Protein AF-A0A813DAI2-F1 (afdb_monomer_lite)

Radius of gyration: 15.72 Å; chains: 1; bounding box: 44×29×40 Å

Sequence (129 aa):
MVGYTGGSNQNPSYDSVCEGDGHTEAIRIEYNETLTSYAELLEFYWKNYHGTSHFPQYKSAIWVQDDDQRAEVLGSILAGSDRKRDRTKIQVLNASNWHDAEEYHQKYMEKAAQHRMPPNFPPGRGLTA

Structure (mmCIF, N/CA/C/O backbone):
data_AF-A0A813DAI2-F1
#
_entry.id   AF-A0A813DAI2-F1
#
loop_
_atom_site.group_PDB
_atom_site.id
_atom_site.type_symbol
_atom_site.label_atom_id
_atom_site.label_alt_id
_atom_site.label_comp_id
_atom_site.label_asym_id
_atom_site.label_entity_id
_atom_site.label_seq_id
_atom_site.pdbx_PDB_ins_code
_atom_site.Cartn_x
_atom_site.Cartn_y
_atom_site.Cartn_z
_atom_site.occupancy
_atom_site.B_iso_or_equiv
_atom_site.auth_seq_id
_atom_site.auth_comp_id
_atom_site.auth_asym_id
_atom_site.auth_atom_id
_atom_site.pdbx_PDB_model_num
ATOM 1 N N . MET A 1 1 ? 7.316 -2.358 2.644 1.00 92.88 1 MET A N 1
ATOM 2 C CA . MET A 1 1 ? 8.122 -2.491 1.408 1.00 92.88 1 MET A CA 1
ATOM 3 C C . MET A 1 1 ? 7.382 -1.836 0.258 1.00 92.88 1 MET A C 1
ATOM 5 O O . MET A 1 1 ? 6.156 -1.833 0.300 1.00 92.88 1 MET A O 1
ATOM 9 N N . VAL A 1 2 ? 8.091 -1.279 -0.727 1.00 96.50 2 VAL A N 1
ATOM 10 C CA . VAL A 1 2 ? 7.464 -0.757 -1.959 1.00 96.50 2 VAL A CA 1
ATOM 11 C C . VAL A 1 2 ? 7.545 -1.794 -3.077 1.00 96.50 2 VAL A C 1
ATOM 13 O O . VAL A 1 2 ? 8.487 -2.588 -3.112 1.00 96.50 2 VAL A O 1
ATOM 16 N N . GLY A 1 3 ? 6.552 -1.820 -3.959 1.00 96.81 3 GLY A N 1
ATOM 17 C CA . GLY A 1 3 ? 6.470 -2.819 -5.019 1.00 96.81 3 GLY A CA 1
ATOM 18 C C . GLY A 1 3 ? 5.317 -2.598 -5.984 1.00 96.81 3 GLY A C 1
ATOM 19 O O . GLY A 1 3 ? 4.678 -1.545 -5.977 1.00 96.81 3 GLY A O 1
ATOM 20 N N . TYR A 1 4 ? 5.065 -3.617 -6.799 1.00 97.06 4 TYR A N 1
ATOM 21 C CA . TYR A 1 4 ? 4.082 -3.620 -7.875 1.00 97.06 4 TYR A CA 1
ATOM 22 C C . TYR A 1 4 ? 3.054 -4.733 -7.663 1.00 97.06 4 TYR A C 1
ATOM 24 O O . TYR A 1 4 ? 3.400 -5.872 -7.341 1.00 97.06 4 TYR A O 1
ATOM 32 N N . THR A 1 5 ? 1.772 -4.430 -7.871 1.00 97.00 5 THR A N 1
ATOM 33 C CA . THR A 1 5 ? 0.680 -5.408 -7.713 1.00 97.00 5 THR A CA 1
ATOM 34 C C . THR A 1 5 ? -0.514 -5.082 -8.616 1.00 97.00 5 THR A C 1
ATOM 36 O O . THR A 1 5 ? -0.577 -4.009 -9.212 1.00 97.00 5 THR A O 1
ATOM 39 N N . GLY A 1 6 ? -1.461 -6.014 -8.743 1.00 94.31 6 GLY A N 1
ATOM 40 C CA . GLY A 1 6 ? -2.726 -5.827 -9.458 1.00 94.31 6 GLY A CA 1
ATOM 41 C C . GLY A 1 6 ? -2.687 -6.039 -10.975 1.00 94.31 6 GLY A C 1
ATOM 42 O O . GLY A 1 6 ? -3.756 -6.068 -11.584 1.00 94.31 6 GLY A O 1
ATOM 43 N N . GLY A 1 7 ? -1.504 -6.194 -11.574 1.00 93.06 7 GLY A N 1
ATOM 44 C CA . GLY A 1 7 ? -1.327 -6.549 -12.983 1.00 93.06 7 GLY A CA 1
ATOM 45 C C . GLY A 1 7 ? -1.111 -8.048 -13.205 1.00 93.06 7 GLY A C 1
ATOM 46 O O . GLY A 1 7 ? -1.096 -8.843 -12.263 1.00 93.06 7 GLY A O 1
ATOM 47 N N . SER A 1 8 ? -0.963 -8.436 -14.474 1.00 90.06 8 SER A N 1
ATOM 48 C CA . SER A 1 8 ? -0.736 -9.827 -14.900 1.00 90.06 8 SER A CA 1
ATOM 49 C C . SER A 1 8 ? 0.685 -10.101 -15.401 1.00 90.06 8 SER A C 1
ATOM 51 O O . SER A 1 8 ? 0.984 -11.236 -15.777 1.00 90.06 8 SER A O 1
ATOM 53 N N . ASN A 1 9 ? 1.544 -9.081 -15.463 1.00 91.94 9 ASN A N 1
ATOM 54 C CA . ASN A 1 9 ? 2.939 -9.246 -15.852 1.00 91.94 9 ASN A CA 1
ATOM 55 C C . ASN A 1 9 ? 3.669 -10.057 -14.770 1.00 91.94 9 ASN A C 1
ATOM 57 O O . ASN A 1 9 ? 3.566 -9.766 -13.586 1.00 91.94 9 ASN A O 1
ATOM 61 N N . GLN A 1 10 ? 4.397 -11.101 -15.162 1.00 92.06 10 GLN A N 1
ATOM 62 C CA . GLN A 1 10 ? 5.092 -11.956 -14.195 1.00 92.06 10 GLN A CA 1
ATOM 63 C C . GLN A 1 10 ? 6.401 -11.343 -13.692 1.00 92.06 10 GLN A C 1
ATOM 65 O O . GLN A 1 10 ? 6.872 -11.734 -12.629 1.00 92.06 10 GLN A O 1
ATOM 70 N N . ASN A 1 11 ? 6.979 -10.402 -14.442 1.00 92.94 11 ASN A N 1
ATOM 71 C CA . ASN A 1 11 ? 8.248 -9.754 -14.117 1.00 92.94 11 ASN A CA 1
ATOM 72 C C . ASN A 1 11 ? 8.148 -8.236 -14.366 1.00 92.94 11 ASN A C 1
ATOM 74 O O . ASN A 1 11 ? 8.792 -7.734 -15.292 1.00 92.94 11 ASN A O 1
ATOM 78 N N . PRO A 1 12 ? 7.319 -7.503 -13.598 1.00 95.44 12 PRO A N 1
ATOM 79 C CA . PRO A 1 12 ? 7.226 -6.054 -13.723 1.00 95.44 12 PRO A CA 1
ATOM 80 C C . PRO A 1 12 ? 8.545 -5.389 -13.305 1.00 95.44 12 PRO A C 1
ATOM 82 O O . PRO A 1 12 ? 9.149 -5.744 -12.293 1.00 95.44 12 PRO A O 1
ATOM 85 N N . SER A 1 13 ? 8.974 -4.408 -14.091 1.00 94.44 13 SER A N 1
ATOM 86 C CA . SER A 1 13 ? 10.001 -3.415 -13.759 1.00 94.44 13 SER A CA 1
ATOM 87 C C . SER A 1 13 ? 9.381 -2.026 -13.653 1.00 94.44 13 SER A C 1
ATOM 89 O O . SER A 1 13 ? 8.308 -1.791 -14.223 1.00 94.44 13 SER A O 1
ATOM 91 N N . TYR A 1 14 ? 10.079 -1.081 -13.019 1.00 92.94 14 TYR A N 1
ATOM 92 C CA . TYR A 1 14 ? 9.631 0.313 -12.956 1.00 92.94 14 TYR A CA 1
ATOM 93 C C . TYR A 1 14 ? 9.221 0.870 -14.328 1.00 92.94 14 TYR A C 1
ATOM 95 O O . TYR A 1 14 ? 8.147 1.457 -14.469 1.00 92.94 14 TYR A O 1
ATOM 103 N N . ASP A 1 15 ? 10.041 0.635 -15.356 1.00 91.44 15 ASP A N 1
ATOM 104 C CA . ASP A 1 15 ? 9.764 1.117 -16.710 1.00 91.44 15 ASP A CA 1
ATOM 105 C C . ASP A 1 15 ? 8.503 0.472 -17.300 1.00 91.44 15 ASP A C 1
ATOM 107 O O . ASP A 1 15 ? 7.654 1.182 -17.834 1.00 91.44 15 ASP A O 1
ATOM 111 N N . SER A 1 16 ? 8.318 -0.843 -17.138 1.00 93.81 16 SER A N 1
ATOM 112 C CA . SER A 1 16 ? 7.116 -1.520 -17.650 1.00 93.81 16 SER A CA 1
ATOM 113 C C . SER A 1 16 ? 5.834 -1.044 -16.958 1.00 93.81 16 SER A C 1
ATOM 115 O O . SER A 1 16 ? 4.800 -0.873 -17.604 1.00 93.81 16 SER A O 1
ATOM 117 N N . VAL A 1 17 ? 5.907 -0.745 -15.658 1.00 93.25 17 VAL A N 1
ATOM 118 C CA . VAL A 1 17 ? 4.781 -0.190 -14.901 1.00 93.25 17 VAL A CA 1
ATOM 119 C C . VAL A 1 17 ? 4.473 1.235 -15.366 1.00 93.25 17 VAL A C 1
ATOM 121 O O . VAL A 1 17 ? 3.307 1.574 -15.572 1.00 93.25 17 VAL A O 1
ATOM 124 N N . CYS A 1 18 ? 5.499 2.055 -15.619 1.00 89.81 18 CYS A N 1
ATOM 125 C CA . CYS A 1 18 ? 5.331 3.390 -16.203 1.00 89.81 18 CYS A CA 1
ATOM 126 C C . CYS A 1 18 ? 4.717 3.355 -17.612 1.00 89.81 18 CYS A C 1
ATOM 128 O O . CYS A 1 18 ? 3.983 4.273 -17.980 1.00 89.81 18 CYS A O 1
ATOM 130 N N . GLU A 1 19 ? 5.015 2.318 -18.397 1.00 90.88 19 GLU A N 1
ATOM 131 C CA . GLU A 1 19 ? 4.457 2.093 -19.738 1.00 90.88 19 GLU A CA 1
ATOM 132 C C . GLU A 1 19 ? 3.043 1.486 -19.718 1.00 90.88 19 GLU A C 1
ATOM 134 O O . GLU A 1 19 ? 2.362 1.480 -20.745 1.00 90.88 19 GLU A O 1
ATOM 139 N N . GLY A 1 20 ? 2.563 1.041 -18.553 1.00 90.19 20 GLY A N 1
ATOM 140 C CA . GLY A 1 20 ? 1.205 0.538 -18.369 1.00 90.19 20 GLY A CA 1
ATOM 141 C C . GLY A 1 20 ? 1.061 -0.973 -18.545 1.00 90.19 20 GLY A C 1
ATOM 142 O O . GLY A 1 20 ? 0.131 -1.429 -19.207 1.00 90.19 20 GLY A O 1
ATOM 143 N N . ASP A 1 21 ? 1.916 -1.767 -17.901 1.00 92.62 21 ASP A N 1
ATOM 144 C CA . ASP A 1 21 ? 1.812 -3.238 -17.871 1.00 92.62 21 ASP A CA 1
ATOM 145 C C . ASP A 1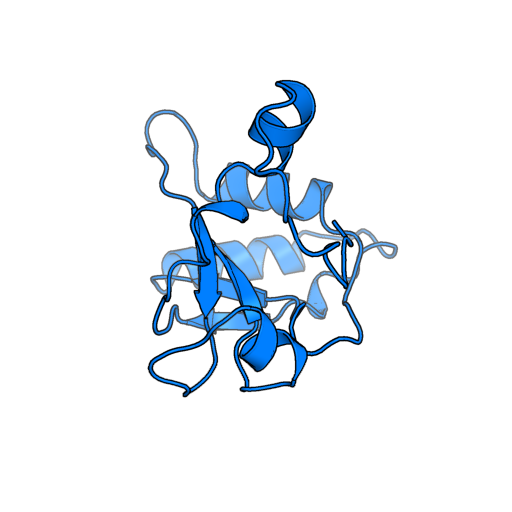 21 ? 0.635 -3.798 -17.033 1.00 92.62 21 ASP A C 1
ATOM 147 O O . ASP A 1 21 ? 0.452 -5.013 -16.906 1.00 92.62 21 ASP A O 1
ATOM 151 N N . GLY A 1 22 ? -0.177 -2.906 -16.461 1.00 91.50 22 GLY A N 1
ATOM 152 C CA . GLY A 1 22 ? -1.356 -3.219 -15.660 1.00 91.50 22 GLY A CA 1
ATOM 153 C C . GLY A 1 22 ? -1.106 -3.270 -14.153 1.00 91.50 22 GLY A C 1
ATOM 154 O O . GLY A 1 22 ? -2.083 -3.255 -13.396 1.00 91.50 22 GLY A O 1
ATOM 155 N N . HIS A 1 23 ? 0.151 -3.290 -13.700 1.00 95.44 23 HIS A N 1
ATOM 156 C CA . HIS A 1 23 ? 0.459 -3.119 -12.285 1.00 95.44 23 HIS A CA 1
ATOM 157 C C . HIS A 1 23 ? 0.310 -1.659 -11.848 1.00 95.44 23 HIS A C 1
ATOM 159 O O . HIS A 1 23 ? 0.251 -0.722 -12.643 1.00 95.44 23 HIS A O 1
ATOM 165 N N . THR A 1 24 ? 0.242 -1.476 -10.536 1.00 95.75 24 THR A N 1
ATOM 166 C CA . THR A 1 24 ? 0.327 -0.178 -9.870 1.00 95.75 24 THR A CA 1
ATOM 167 C C . THR A 1 24 ? 1.409 -0.225 -8.807 1.00 95.75 24 THR A C 1
ATOM 169 O O . THR A 1 24 ? 1.653 -1.283 -8.217 1.00 95.75 24 THR A O 1
ATOM 172 N N . GLU A 1 25 ? 2.023 0.923 -8.538 1.00 95.38 25 GLU A N 1
ATOM 173 C CA . GLU A 1 25 ? 2.865 1.103 -7.364 1.00 95.38 25 GLU A CA 1
ATOM 174 C C . GLU A 1 25 ? 2.022 0.931 -6.097 1.00 95.38 25 GLU A C 1
ATOM 176 O O . GLU A 1 25 ? 0.889 1.415 -6.006 1.00 95.38 25 GLU A O 1
ATOM 181 N N . ALA A 1 26 ? 2.574 0.210 -5.127 1.00 95.62 26 ALA A N 1
ATOM 182 C CA . ALA A 1 26 ? 1.915 -0.105 -3.873 1.00 95.62 26 ALA A CA 1
ATOM 183 C C . ALA A 1 26 ? 2.924 -0.219 -2.724 1.00 95.62 26 ALA A C 1
ATOM 185 O O . ALA A 1 26 ? 4.133 -0.384 -2.918 1.00 95.62 26 ALA A O 1
ATOM 186 N N . ILE A 1 27 ? 2.400 -0.162 -1.499 1.00 95.75 27 ILE A N 1
ATOM 187 C CA . ILE A 1 27 ? 3.159 -0.376 -0.268 1.00 95.75 27 ILE A CA 1
ATOM 188 C C . ILE A 1 27 ? 2.577 -1.591 0.448 1.00 95.75 27 ILE A C 1
ATOM 190 O O . ILE A 1 27 ? 1.390 -1.614 0.766 1.00 95.75 27 ILE A O 1
ATOM 194 N N . ARG A 1 28 ? 3.424 -2.579 0.753 1.00 95.50 28 ARG A N 1
ATOM 195 C CA . ARG A 1 28 ? 3.089 -3.676 1.667 1.00 95.50 28 ARG A CA 1
ATOM 196 C C . ARG A 1 28 ? 3.532 -3.312 3.077 1.00 95.50 28 ARG A C 1
ATOM 198 O O . ARG A 1 28 ? 4.716 -3.027 3.297 1.00 95.50 28 ARG A O 1
ATOM 205 N N . ILE A 1 29 ? 2.588 -3.321 4.011 1.00 95.00 29 ILE A N 1
ATOM 206 C CA . ILE A 1 29 ? 2.825 -3.028 5.424 1.00 95.00 29 ILE A CA 1
ATOM 207 C C . ILE A 1 29 ? 2.710 -4.336 6.199 1.00 95.00 29 ILE A C 1
ATOM 209 O O . ILE A 1 29 ? 1.663 -4.973 6.203 1.00 95.00 29 ILE A O 1
ATOM 213 N N . GLU A 1 30 ? 3.801 -4.719 6.849 1.00 94.75 30 GLU A N 1
ATOM 214 C CA . GLU A 1 30 ? 3.816 -5.764 7.868 1.00 94.75 30 GLU A CA 1
ATOM 215 C C . GLU A 1 30 ? 3.860 -5.053 9.221 1.00 94.75 30 GLU A C 1
ATOM 217 O O . GLU A 1 30 ? 4.681 -4.153 9.422 1.00 94.75 30 GLU A O 1
ATOM 222 N N . TYR A 1 31 ? 2.947 -5.401 10.124 1.00 95.00 31 TYR A N 1
ATOM 223 C CA . TYR A 1 31 ? 2.798 -4.735 11.415 1.00 95.00 31 TYR A CA 1
ATOM 224 C C . TYR A 1 31 ? 2.552 -5.755 12.527 1.00 95.00 31 TYR A C 1
ATOM 226 O O . TYR A 1 31 ? 2.140 -6.884 12.275 1.00 95.00 31 TYR A O 1
ATOM 234 N N . ASN A 1 32 ? 2.844 -5.356 13.765 1.00 96.25 32 ASN A N 1
ATOM 235 C CA . ASN A 1 32 ? 2.562 -6.153 14.951 1.00 96.25 32 ASN A CA 1
ATOM 236 C C . ASN A 1 32 ? 1.270 -5.649 15.601 1.00 96.25 32 ASN A C 1
ATOM 238 O O . ASN A 1 32 ? 1.233 -4.515 16.083 1.00 96.25 32 ASN A O 1
ATOM 242 N N . GLU A 1 33 ? 0.258 -6.511 15.656 1.00 94.56 33 GLU A N 1
ATOM 243 C CA . GLU A 1 33 ? -1.069 -6.216 16.210 1.00 94.56 33 GLU A CA 1
ATOM 244 C C . GLU A 1 33 ? -1.052 -5.797 17.687 1.00 94.56 33 GLU A C 1
ATOM 246 O O . GLU A 1 33 ? -1.978 -5.139 18.155 1.00 94.56 33 GLU A O 1
ATOM 251 N N . THR A 1 34 ? 0.008 -6.123 18.437 1.00 96.88 34 THR A N 1
ATOM 252 C CA . THR A 1 34 ? 0.141 -5.683 19.836 1.00 96.88 34 THR A CA 1
ATOM 253 C C . THR A 1 34 ? 0.633 -4.243 19.982 1.00 96.88 34 THR A C 1
ATOM 255 O O . THR A 1 34 ? 0.552 -3.683 21.075 1.00 96.88 34 THR A O 1
ATOM 258 N N . LEU A 1 35 ? 1.165 -3.650 18.908 1.00 97.44 35 LEU A N 1
ATOM 259 C CA . LEU A 1 35 ? 1.701 -2.286 18.889 1.00 97.44 35 LEU A CA 1
ATOM 260 C C . LEU A 1 35 ? 0.826 -1.327 18.081 1.00 97.44 35 LEU A C 1
ATOM 262 O O . LEU A 1 35 ? 0.814 -0.136 18.378 1.00 97.44 35 LEU A O 1
ATOM 266 N N . THR A 1 36 ? 0.142 -1.826 17.051 1.00 97.06 36 THR A N 1
ATOM 267 C CA . THR A 1 36 ? -0.802 -1.047 16.247 1.00 97.06 36 THR A CA 1
ATOM 268 C C . THR A 1 36 ? -1.867 -1.947 15.631 1.00 97.06 36 THR A C 1
ATOM 270 O O . THR A 1 36 ? -1.633 -3.133 15.420 1.00 97.06 36 THR A O 1
ATOM 273 N N . SER A 1 37 ? -3.027 -1.384 15.316 1.00 96.56 37 SER A N 1
ATOM 274 C CA . SER A 1 37 ? -4.152 -2.087 14.696 1.00 96.56 37 SER A CA 1
ATOM 275 C C . SER A 1 37 ? -4.332 -1.731 13.218 1.00 96.56 37 SER A C 1
ATOM 277 O O . SER A 1 37 ? -3.884 -0.684 12.745 1.00 96.56 37 SER A O 1
ATOM 279 N N . TYR A 1 38 ? -5.062 -2.576 12.487 1.00 96.06 38 TYR A N 1
ATOM 280 C CA . TYR A 1 38 ? -5.448 -2.289 11.104 1.00 96.06 38 TYR A CA 1
ATOM 281 C C . TYR A 1 38 ? -6.245 -0.979 10.991 1.00 96.06 38 TYR A C 1
ATOM 283 O O . TYR A 1 38 ? -5.969 -0.152 10.121 1.00 96.06 38 TYR A O 1
ATOM 291 N N . ALA A 1 39 ? -7.158 -0.731 11.933 1.00 95.00 39 ALA A N 1
ATOM 292 C CA . ALA A 1 39 ? -7.922 0.508 12.023 1.00 95.00 39 ALA A CA 1
ATOM 293 C C . ALA A 1 39 ? -7.035 1.764 12.154 1.00 95.00 39 ALA A C 1
ATOM 295 O O . ALA A 1 39 ? -7.297 2.770 11.492 1.00 95.00 39 ALA A O 1
ATOM 296 N N . GLU A 1 40 ? -5.965 1.717 12.955 1.00 95.94 40 GLU A N 1
ATOM 297 C CA . GLU A 1 40 ? -5.009 2.830 13.080 1.00 95.94 40 GLU A CA 1
ATOM 298 C C . GLU A 1 40 ? -4.214 3.050 11.788 1.00 95.94 40 GLU A C 1
ATOM 300 O O . GLU A 1 40 ? -4.011 4.194 11.371 1.00 95.94 40 GLU A O 1
ATOM 305 N N . LEU A 1 41 ? -3.807 1.970 11.111 1.00 96.19 41 LEU A N 1
ATOM 306 C CA . LEU A 1 41 ? -3.162 2.054 9.798 1.00 96.19 41 LEU A CA 1
ATOM 307 C C . LEU A 1 41 ? -4.102 2.660 8.746 1.00 96.19 41 LEU A C 1
ATOM 309 O O . LEU A 1 41 ? -3.671 3.493 7.945 1.00 96.19 41 LEU A O 1
ATOM 313 N N . LEU A 1 42 ? -5.389 2.305 8.768 1.00 94.56 42 LEU A N 1
ATOM 314 C CA . LEU A 1 42 ? -6.401 2.912 7.903 1.00 94.56 42 LEU A CA 1
ATOM 315 C C . LEU A 1 42 ? -6.607 4.391 8.224 1.00 94.56 42 LEU A C 1
ATOM 317 O O . LEU A 1 42 ? -6.673 5.215 7.313 1.00 94.56 42 LEU A O 1
ATOM 321 N N . GLU A 1 43 ? -6.677 4.766 9.500 1.00 92.69 43 GLU A N 1
ATOM 322 C CA . GLU A 1 43 ? -6.770 6.173 9.891 1.00 92.69 43 GLU A CA 1
ATOM 323 C C . GLU A 1 43 ? -5.556 6.965 9.386 1.00 92.69 43 GLU A C 1
ATOM 325 O O . GLU A 1 43 ? -5.706 8.058 8.825 1.00 92.69 43 GLU A O 1
ATOM 330 N N . PHE A 1 44 ? -4.357 6.396 9.528 1.00 93.56 44 PHE A N 1
ATOM 331 C CA . PHE A 1 44 ? -3.131 6.968 8.988 1.00 93.56 44 PHE A CA 1
ATOM 332 C C . PHE A 1 44 ? -3.201 7.123 7.464 1.00 93.56 44 PHE A C 1
ATOM 334 O O . PHE A 1 44 ? -2.891 8.200 6.948 1.00 93.56 44 PHE A O 1
ATOM 341 N N . TYR A 1 45 ? -3.668 6.104 6.739 1.00 93.00 45 TYR A N 1
ATOM 342 C CA . TYR A 1 45 ? -3.881 6.180 5.294 1.00 93.00 45 TYR A CA 1
ATOM 343 C C . TYR A 1 45 ? -4.821 7.337 4.926 1.00 93.00 45 TYR A C 1
ATOM 345 O O . TYR A 1 45 ? -4.468 8.197 4.120 1.00 93.00 45 TYR A O 1
ATOM 353 N N . TRP A 1 46 ? -5.983 7.446 5.576 1.00 90.69 46 TRP A 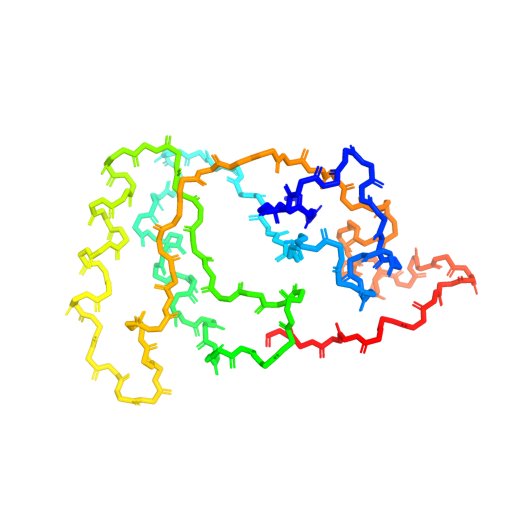N 1
ATOM 354 C CA . TRP A 1 46 ? -6.962 8.493 5.272 1.00 90.69 46 TRP A CA 1
ATOM 355 C C . TRP A 1 46 ? -6.464 9.916 5.565 1.00 90.69 46 TRP A C 1
ATOM 357 O O . TRP A 1 46 ? -6.849 10.862 4.867 1.00 90.69 46 TRP A O 1
ATOM 367 N N . LYS A 1 47 ? -5.597 10.088 6.571 1.00 90.00 47 LYS A N 1
ATOM 368 C CA . LYS A 1 47 ? -4.939 11.373 6.870 1.00 90.00 47 LYS A CA 1
ATOM 369 C C . LYS A 1 47 ? -3.974 11.809 5.767 1.00 90.00 47 LYS A C 1
ATOM 371 O O . LYS A 1 47 ? -3.841 13.016 5.554 1.00 90.00 47 LYS A O 1
ATOM 376 N N . ASN A 1 48 ? -3.384 10.862 5.044 1.00 88.38 48 ASN A N 1
ATOM 377 C CA . ASN A 1 48 ? -2.424 11.111 3.966 1.00 88.38 48 ASN A CA 1
ATOM 378 C C . ASN A 1 48 ? -3.022 10.939 2.559 1.00 88.38 48 ASN A C 1
ATOM 380 O O . ASN A 1 48 ? -2.368 11.245 1.575 1.00 88.38 48 ASN A O 1
ATOM 384 N N . TYR A 1 49 ? -4.269 10.486 2.433 1.00 87.94 49 TYR A N 1
ATOM 385 C CA . TYR A 1 49 ? -4.920 10.363 1.133 1.00 87.94 49 TYR A CA 1
ATOM 386 C C . TYR A 1 49 ? -5.244 11.741 0.533 1.00 87.94 49 TYR A C 1
ATOM 388 O O . TYR A 1 49 ? -5.985 12.535 1.125 1.00 87.94 49 TYR A O 1
ATOM 396 N N . HIS A 1 50 ? -4.727 12.002 -0.670 1.00 83.31 50 HIS A N 1
ATOM 397 C CA . HIS A 1 50 ? -4.870 13.278 -1.380 1.00 83.31 50 HIS A CA 1
ATOM 398 C C . HIS A 1 50 ? -5.798 13.229 -2.606 1.00 83.31 50 HIS A C 1
ATOM 400 O O . HIS A 1 50 ? -5.967 14.241 -3.285 1.00 83.31 50 HIS A O 1
ATOM 406 N N . GLY A 1 51 ? -6.467 12.100 -2.853 1.00 84.06 51 GLY A N 1
ATOM 407 C CA . GLY A 1 51 ? -7.376 11.920 -3.986 1.00 84.06 51 GLY A CA 1
ATOM 408 C C . GLY A 1 51 ? -6.869 10.896 -4.999 1.00 84.06 51 GLY A C 1
ATOM 409 O O . GLY A 1 51 ? -5.821 10.280 -4.819 1.00 84.06 51 GLY A O 1
ATOM 410 N N . THR A 1 52 ? -7.645 10.696 -6.063 1.00 84.50 52 THR A N 1
ATOM 411 C CA . THR A 1 52 ? -7.327 9.705 -7.093 1.00 84.50 52 THR A CA 1
ATOM 412 C C . THR A 1 52 ? -6.404 10.255 -8.164 1.00 84.50 52 THR A C 1
ATOM 414 O O . THR A 1 52 ? -6.656 11.341 -8.687 1.00 84.50 52 THR A O 1
ATOM 417 N N . SER A 1 53 ? -5.403 9.471 -8.557 1.00 85.56 53 SER A N 1
ATOM 418 C CA . SER A 1 53 ? -4.555 9.787 -9.705 1.00 85.56 53 SER A CA 1
ATOM 419 C C . SER A 1 53 ? -5.239 9.447 -11.033 1.00 85.56 53 SER A C 1
ATOM 421 O O . SER A 1 53 ? -6.057 8.530 -11.113 1.00 85.56 53 SER A O 1
ATOM 423 N N . HIS A 1 54 ? -4.876 10.174 -12.091 1.00 85.00 54 HIS A N 1
ATOM 424 C CA . HIS A 1 54 ? -5.243 9.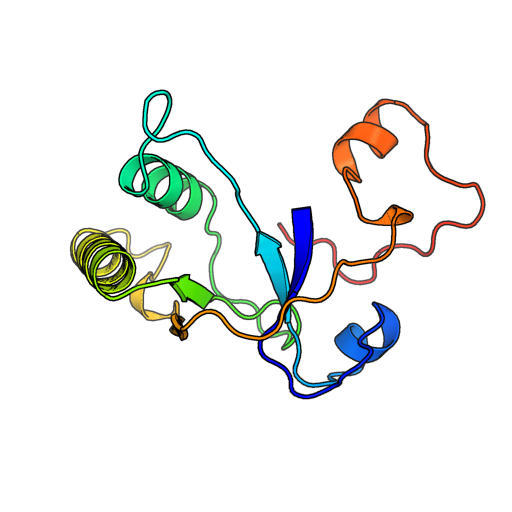839 -13.472 1.00 85.00 54 HIS A CA 1
ATOM 425 C C . HIS A 1 54 ? -4.283 8.830 -14.113 1.00 85.00 54 HIS A C 1
ATOM 427 O O . HIS A 1 54 ? -4.583 8.284 -15.173 1.00 85.00 54 HIS A O 1
ATOM 433 N N . PHE A 1 55 ? -3.130 8.597 -13.488 1.00 86.38 55 PHE A N 1
ATOM 434 C CA . PHE A 1 55 ? -2.106 7.704 -14.000 1.00 86.38 55 PHE A CA 1
ATOM 435 C C . PHE A 1 55 ? -2.365 6.264 -13.537 1.00 86.38 55 PHE A C 1
ATOM 437 O O . PHE A 1 55 ? -2.585 6.042 -12.341 1.00 86.38 55 PHE A O 1
ATOM 444 N N . PRO A 1 56 ? -2.333 5.279 -14.452 1.00 84.25 56 PRO A N 1
AT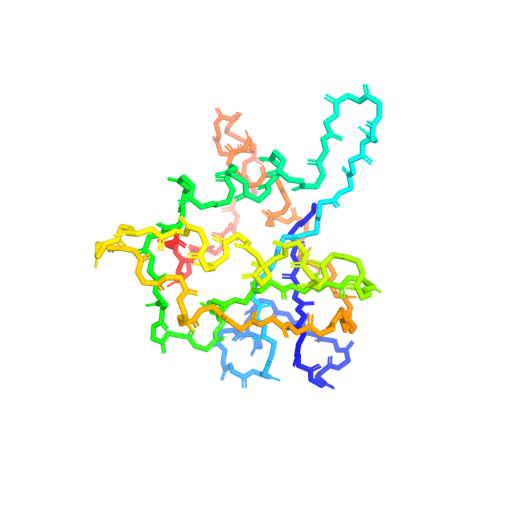OM 445 C CA . PRO A 1 56 ? -2.683 3.893 -14.143 1.00 84.25 56 PRO A CA 1
ATOM 446 C C . PRO A 1 56 ? -1.766 3.258 -13.089 1.00 84.25 56 PRO A C 1
ATOM 448 O O . PRO A 1 56 ? -2.246 2.457 -12.286 1.00 84.25 56 PRO A O 1
ATOM 451 N N . GLN A 1 57 ? -0.494 3.664 -13.040 1.00 87.31 57 GLN A N 1
ATOM 452 C CA . GLN A 1 57 ? 0.486 3.193 -12.060 1.00 87.31 57 GLN A CA 1
ATOM 453 C C . GLN A 1 57 ? 0.274 3.734 -10.636 1.00 87.31 57 GLN A C 1
ATOM 455 O O . GLN A 1 57 ? 0.947 3.285 -9.714 1.00 87.31 57 GLN A O 1
ATOM 460 N N . TYR A 1 58 ? -0.646 4.684 -10.443 1.00 89.75 58 TYR A N 1
ATOM 461 C CA . TYR A 1 58 ? -0.981 5.281 -9.143 1.00 89.75 58 TYR A CA 1
ATOM 462 C C . TYR A 1 58 ? -2.448 5.019 -8.789 1.00 89.75 58 TYR A C 1
ATOM 464 O O . TYR A 1 58 ? -3.177 5.902 -8.324 1.00 89.75 58 TYR A O 1
ATOM 472 N N . LYS A 1 59 ? -2.908 3.793 -9.059 1.00 90.06 59 LYS A N 1
ATOM 473 C CA . LYS A 1 59 ? -4.283 3.374 -8.803 1.00 90.06 59 LYS A CA 1
ATOM 474 C C . LYS A 1 59 ? -4.595 3.511 -7.317 1.00 90.06 59 LYS A C 1
ATOM 476 O O . LYS A 1 59 ? -3.934 2.932 -6.460 1.00 90.06 59 LYS A O 1
ATOM 481 N N . SER A 1 60 ? -5.663 4.236 -7.014 1.00 91.06 60 SER A N 1
ATOM 482 C CA . SER A 1 60 ? -6.127 4.410 -5.642 1.00 91.06 60 SER A CA 1
ATOM 483 C C . SER A 1 60 ? -6.951 3.201 -5.211 1.00 91.06 60 SER A C 1
ATOM 485 O O . SER A 1 60 ? -8.150 3.101 -5.486 1.00 91.06 60 SER A O 1
ATOM 487 N N . ALA A 1 61 ? -6.284 2.252 -4.566 1.00 93.88 61 ALA A N 1
ATOM 488 C CA . ALA A 1 61 ? -6.896 1.039 -4.058 1.00 93.88 61 ALA A CA 1
ATOM 489 C C . ALA A 1 61 ? -6.297 0.638 -2.706 1.00 93.88 61 ALA A C 1
ATOM 491 O O . ALA A 1 61 ? -5.197 1.054 -2.342 1.00 93.88 61 ALA A O 1
ATOM 492 N N . ILE A 1 62 ? -7.052 -0.171 -1.970 1.00 96.38 62 ILE A N 1
ATOM 493 C CA . ILE A 1 62 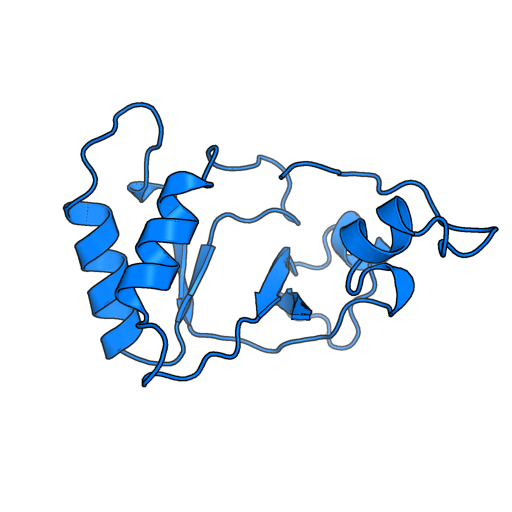? -6.599 -0.893 -0.785 1.00 96.38 62 ILE A CA 1
ATOM 494 C C . ILE A 1 62 ? -6.750 -2.382 -1.091 1.00 96.38 62 ILE A C 1
ATOM 496 O O . ILE A 1 62 ? -7.833 -2.837 -1.473 1.00 96.38 62 ILE A O 1
ATOM 500 N N . TRP A 1 63 ? -5.652 -3.121 -0.940 1.00 96.94 63 TRP A N 1
ATOM 501 C CA . TRP A 1 63 ? -5.589 -4.563 -1.155 1.00 96.94 63 TRP A CA 1
ATOM 502 C C . TRP A 1 63 ? -5.733 -5.279 0.181 1.00 96.94 63 TRP A C 1
ATOM 504 O O . TRP A 1 63 ? -4.836 -5.212 1.018 1.00 96.94 63 TRP A O 1
ATOM 514 N N . VAL A 1 64 ? -6.871 -5.933 0.377 1.00 97.69 64 VAL A N 1
ATOM 515 C CA . VAL A 1 64 ? -7.223 -6.629 1.617 1.00 97.69 64 VAL A CA 1
ATOM 516 C C . VAL A 1 64 ? -6.831 -8.100 1.544 1.00 97.69 64 VAL A C 1
ATOM 518 O O . VAL A 1 64 ? -6.935 -8.719 0.483 1.00 97.69 64 VAL A O 1
ATOM 521 N N . GLN A 1 65 ? -6.364 -8.652 2.661 1.00 96.06 65 GLN A N 1
ATOM 522 C CA . GLN A 1 65 ? -5.945 -10.057 2.754 1.00 96.06 65 GLN A CA 1
ATOM 523 C C . GLN A 1 65 ? -7.116 -11.005 3.040 1.00 96.06 65 GLN A C 1
ATOM 525 O O . GLN A 1 65 ? -7.075 -12.169 2.646 1.00 96.06 65 GLN A O 1
ATOM 530 N N . ASP A 1 66 ? -8.166 -10.501 3.686 1.00 96.75 66 ASP A N 1
ATOM 531 C CA . ASP A 1 66 ? -9.324 -11.270 4.133 1.00 96.75 66 ASP A CA 1
ATOM 532 C C . ASP A 1 66 ? -10.597 -10.401 4.187 1.00 96.75 66 ASP A C 1
ATOM 534 O O . ASP A 1 66 ? -10.592 -9.199 3.882 1.00 96.75 66 ASP A O 1
ATOM 538 N N . ASP A 1 67 ? -11.715 -11.043 4.528 1.00 98.00 67 ASP A N 1
ATOM 539 C CA . ASP A 1 67 ? -13.029 -10.404 4.606 1.00 98.00 67 ASP A CA 1
ATOM 540 C C . ASP A 1 67 ? -13.172 -9.467 5.817 1.00 98.00 67 ASP A C 1
ATOM 542 O O . ASP A 1 67 ? -13.955 -8.514 5.754 1.00 98.00 67 ASP A O 1
ATOM 546 N N . ASP A 1 68 ? -12.392 -9.674 6.881 1.00 96.88 68 ASP A N 1
ATOM 547 C CA . ASP A 1 68 ? -12.409 -8.808 8.063 1.00 96.88 68 ASP A CA 1
ATOM 548 C C . ASP A 1 68 ? -11.783 -7.449 7.719 1.00 96.88 68 ASP A C 1
ATOM 550 O O . ASP A 1 68 ? -12.420 -6.403 7.887 1.00 96.88 68 ASP A O 1
ATOM 554 N N . GLN A 1 69 ? -10.608 -7.449 7.079 1.00 97.62 69 GLN A N 1
ATOM 555 C CA . GLN A 1 69 ? -9.999 -6.236 6.529 1.00 97.62 69 GLN A CA 1
ATOM 556 C C . GLN A 1 69 ? -10.919 -5.554 5.513 1.00 97.62 69 GLN A C 1
ATOM 558 O O . GLN A 1 69 ? -11.050 -4.327 5.509 1.00 97.62 69 GLN A O 1
ATOM 563 N N . ARG A 1 70 ? -11.599 -6.328 4.655 1.00 98.00 70 ARG A N 1
ATOM 564 C CA . ARG A 1 70 ? -12.587 -5.781 3.712 1.00 98.00 70 ARG A CA 1
ATOM 565 C C . ARG A 1 70 ? -13.689 -5.017 4.437 1.00 98.00 70 ARG A C 1
ATOM 567 O O . ARG A 1 70 ? -14.016 -3.899 4.029 1.00 98.00 70 ARG A O 1
ATOM 574 N N . ALA A 1 71 ? -14.264 -5.607 5.479 1.00 97.88 71 ALA A N 1
ATOM 575 C CA . ALA A 1 71 ? -15.318 -4.983 6.265 1.00 97.88 71 ALA A CA 1
ATOM 576 C C . ALA A 1 71 ? -14.824 -3.702 6.956 1.00 97.88 71 ALA A C 1
ATOM 578 O O . ALA A 1 71 ? -15.510 -2.678 6.891 1.00 97.88 71 ALA A O 1
ATOM 579 N N . GLU A 1 72 ? -13.620 -3.716 7.534 1.00 96.81 72 GLU A N 1
ATOM 580 C CA . GLU A 1 72 ? -13.010 -2.539 8.165 1.00 96.81 72 GLU A CA 1
ATOM 581 C C . GLU A 1 72 ? -12.778 -1.393 7.172 1.00 96.81 72 GLU A C 1
ATOM 583 O O . GLU A 1 72 ? -13.148 -0.245 7.445 1.00 96.81 72 GLU A O 1
ATOM 588 N N . VAL A 1 73 ? -12.242 -1.687 5.981 1.00 97.00 73 VAL A N 1
ATOM 589 C CA . VAL A 1 73 ? -12.046 -0.674 4.934 1.00 97.00 73 VAL A CA 1
ATOM 590 C C . VAL A 1 73 ? -13.383 -0.058 4.535 1.00 97.00 73 VAL A C 1
ATOM 592 O O . VAL A 1 73 ? -13.511 1.169 4.536 1.00 97.00 73 VAL A O 1
ATOM 595 N N . LEU A 1 74 ? -14.392 -0.879 4.236 1.00 95.94 74 LEU A N 1
ATOM 596 C CA . LEU A 1 74 ? -15.717 -0.400 3.833 1.00 95.94 74 LEU A CA 1
ATOM 597 C C . LEU A 1 74 ? -16.387 0.426 4.938 1.00 95.94 74 LEU A C 1
ATOM 599 O O . LEU A 1 74 ? -16.926 1.499 4.659 1.00 95.94 74 LEU A O 1
ATOM 603 N N . GLY A 1 75 ? -16.293 -0.016 6.194 1.00 94.94 75 GLY A N 1
ATOM 604 C CA . GLY A 1 75 ? -16.761 0.745 7.350 1.00 94.94 75 GLY A CA 1
ATOM 605 C C . GLY A 1 75 ? -16.067 2.104 7.463 1.00 94.94 75 GLY A C 1
ATOM 606 O O . GLY A 1 75 ? -16.727 3.126 7.653 1.00 94.94 75 GLY A O 1
ATOM 607 N N . SER A 1 76 ? -14.748 2.150 7.256 1.00 93.44 76 SER A N 1
ATOM 608 C CA . SER A 1 76 ? -13.969 3.393 7.304 1.00 93.44 76 SER A CA 1
ATOM 609 C C . SER A 1 76 ? -14.279 4.360 6.149 1.00 93.44 76 SER A C 1
ATOM 611 O O . SER A 1 76 ? -14.214 5.581 6.330 1.00 93.44 76 SER A O 1
ATOM 613 N N . ILE A 1 77 ? -14.656 3.842 4.973 1.00 92.81 77 ILE A N 1
ATOM 614 C CA . ILE A 1 77 ? -15.142 4.646 3.842 1.00 92.81 77 ILE A CA 1
ATOM 615 C C . ILE A 1 77 ? -16.472 5.300 4.222 1.00 92.81 77 ILE A C 1
ATOM 617 O O . ILE A 1 77 ? -16.604 6.515 4.085 1.00 92.81 77 ILE A O 1
ATOM 621 N N . LEU A 1 78 ? -17.422 4.522 4.753 1.00 90.56 78 LEU A N 1
ATOM 622 C CA . LEU A 1 78 ? -18.748 5.007 5.154 1.00 90.56 78 LEU A CA 1
ATOM 623 C C . LEU A 1 78 ? -18.690 6.015 6.310 1.00 90.56 78 LEU A C 1
ATOM 625 O O . LEU A 1 78 ? -19.466 6.968 6.335 1.00 90.56 78 LEU A O 1
ATOM 629 N N . ALA A 1 79 ? -17.762 5.830 7.251 1.00 87.94 79 ALA A N 1
ATOM 630 C CA . ALA A 1 79 ? -17.559 6.744 8.373 1.00 87.94 79 ALA A CA 1
ATOM 631 C C . ALA A 1 79 ? -16.906 8.080 7.961 1.00 87.94 79 ALA A C 1
ATOM 633 O O . ALA A 1 79 ? -16.955 9.056 8.711 1.00 87.94 79 ALA A O 1
ATOM 634 N N . GLY A 1 80 ? -16.269 8.144 6.788 1.00 80.25 80 GLY A N 1
ATOM 635 C CA . GLY A 1 80 ? -15.606 9.348 6.298 1.00 80.25 80 GLY A CA 1
ATOM 636 C C . GLY A 1 80 ? -16.582 10.344 5.675 1.00 80.25 80 GLY A C 1
ATOM 637 O O . GLY A 1 80 ? -17.157 10.077 4.628 1.00 80.25 80 GLY A O 1
ATOM 638 N N . SER A 1 81 ? -16.712 11.536 6.262 1.00 65.00 81 SER A N 1
ATOM 639 C CA . SER A 1 81 ? -17.605 12.598 5.766 1.00 65.00 81 SER A CA 1
ATOM 640 C C . SER A 1 81 ? -16.886 13.762 5.067 1.00 65.00 81 SER A C 1
ATOM 642 O O . SER A 1 81 ? -17.521 14.765 4.729 1.00 65.00 81 SER A O 1
ATOM 644 N N . ASP A 1 82 ? -15.561 13.689 4.893 1.00 67.38 82 ASP A N 1
ATOM 645 C CA . ASP A 1 82 ? -14.791 14.796 4.321 1.00 67.38 82 ASP A CA 1
ATOM 646 C C . ASP A 1 82 ? -14.995 14.888 2.803 1.00 67.38 82 ASP A C 1
ATOM 648 O O . ASP A 1 82 ? -14.396 14.152 2.019 1.00 67.38 82 ASP A O 1
ATOM 652 N N . ARG A 1 83 ? -15.816 15.856 2.382 1.00 60.16 83 ARG A N 1
ATOM 653 C CA . ARG A 1 83 ? -16.087 16.163 0.968 1.00 60.16 83 ARG A CA 1
ATOM 654 C C . ARG A 1 83 ? -14.827 16.489 0.158 1.00 60.16 83 ARG A C 1
ATOM 656 O O . ARG A 1 83 ? -14.882 16.413 -1.065 1.00 60.16 83 ARG A O 1
ATOM 663 N N . LYS A 1 84 ? -13.711 16.869 0.796 1.00 63.22 84 LYS A N 1
ATOM 664 C CA . LYS A 1 84 ? -12.445 17.154 0.099 1.00 63.22 84 LYS A CA 1
ATOM 665 C C . LYS A 1 84 ? -11.685 15.888 -0.300 1.00 63.22 84 LYS A C 1
ATOM 667 O O . LYS A 1 84 ? -10.829 15.960 -1.176 1.00 63.22 84 LYS A O 1
ATOM 672 N N . ARG A 1 85 ? -11.979 14.747 0.328 1.00 71.81 85 ARG A N 1
ATOM 673 C CA . ARG A 1 85 ? -11.294 13.465 0.122 1.00 71.81 85 ARG A CA 1
ATOM 674 C C . ARG A 1 85 ? -12.339 12.378 -0.037 1.00 71.81 85 ARG A C 1
ATOM 676 O O . ARG A 1 85 ? -12.635 11.640 0.898 1.00 71.81 85 ARG A O 1
ATOM 683 N N . ASP A 1 86 ? -12.911 12.319 -1.233 1.00 83.56 86 ASP A N 1
ATOM 684 C CA . ASP A 1 86 ? -13.929 11.332 -1.572 1.00 83.56 86 ASP A CA 1
ATOM 685 C C . ASP A 1 86 ? -13.348 9.910 -1.504 1.00 83.56 86 ASP A C 1
ATOM 687 O O . ASP A 1 86 ? -12.687 9.431 -2.432 1.00 83.56 86 ASP A O 1
ATOM 691 N N . ARG A 1 87 ? -13.576 9.257 -0.358 1.00 88.88 87 ARG A N 1
ATOM 692 C CA . ARG A 1 87 ? -13.106 7.900 -0.061 1.00 88.88 87 ARG A CA 1
ATOM 693 C C . ARG A 1 87 ? -13.806 6.850 -0.918 1.00 88.88 87 ARG A C 1
ATOM 695 O O . ARG A 1 87 ? -13.254 5.775 -1.109 1.00 88.88 87 ARG A O 1
ATOM 702 N N . THR A 1 88 ? -14.982 7.159 -1.472 1.00 87.69 88 THR A N 1
ATOM 703 C CA . THR A 1 88 ? -15.768 6.211 -2.282 1.00 87.69 88 THR A CA 1
ATOM 704 C C . THR A 1 88 ? -15.105 5.877 -3.617 1.00 87.69 88 THR A C 1
ATOM 706 O O . THR A 1 88 ? -15.448 4.883 -4.249 1.00 87.69 88 THR A O 1
ATOM 709 N N . LYS A 1 89 ? -14.112 6.676 -4.027 1.00 89.25 89 LYS A N 1
ATOM 710 C CA . LYS A 1 89 ? -13.300 6.419 -5.218 1.00 89.25 89 LYS A CA 1
ATOM 711 C C . LYS A 1 89 ? -12.194 5.383 -4.999 1.00 89.25 89 LYS A C 1
ATOM 713 O O . LYS A 1 89 ? -11.595 4.943 -5.978 1.00 89.25 89 LYS A O 1
ATOM 718 N N . ILE A 1 90 ? -11.905 5.010 -3.748 1.00 92.31 90 ILE A N 1
ATOM 719 C CA . ILE A 1 90 ? -10.941 3.952 -3.439 1.00 92.31 90 ILE A CA 1
ATOM 720 C C . ILE A 1 90 ? -11.546 2.596 -3.781 1.00 92.31 90 ILE A C 1
ATOM 722 O O . ILE A 1 90 ? -12.638 2.254 -3.332 1.00 92.31 90 ILE A O 1
ATOM 726 N N . GLN A 1 91 ? -10.804 1.796 -4.540 1.00 94.06 91 GLN A N 1
ATOM 727 C CA . GLN A 1 91 ? -11.183 0.411 -4.804 1.00 94.06 91 GLN A CA 1
ATOM 728 C C . GLN A 1 91 ? -10.748 -0.486 -3.642 1.00 94.06 91 GLN A C 1
ATOM 730 O O . GLN A 1 91 ? -9.611 -0.399 -3.186 1.00 94.06 91 GLN A O 1
ATOM 735 N N . VAL A 1 92 ? -11.626 -1.385 -3.194 1.00 96.75 92 VAL A N 1
ATOM 736 C CA . VAL A 1 92 ? -11.296 -2.402 -2.180 1.00 96.75 92 VAL A CA 1
ATOM 737 C C . VAL A 1 92 ? -11.120 -3.742 -2.883 1.00 96.75 92 VAL A C 1
ATOM 739 O O . VAL A 1 92 ? -12.099 -4.404 -3.243 1.00 96.75 92 VAL A O 1
ATOM 742 N N . LEU A 1 93 ? -9.873 -4.129 -3.123 1.00 96.75 93 LEU A N 1
ATOM 743 C CA . LEU A 1 93 ? -9.501 -5.280 -3.948 1.00 96.75 93 LEU A CA 1
ATOM 744 C C . LEU A 1 93 ? -8.908 -6.386 -3.080 1.00 96.75 93 LEU A C 1
ATOM 746 O O . LEU A 1 93 ? -8.298 -6.098 -2.062 1.00 96.75 93 LEU A O 1
ATOM 750 N N . ASN A 1 94 ? -9.062 -7.649 -3.475 1.00 97.12 94 ASN A N 1
ATOM 751 C CA . ASN A 1 94 ? -8.320 -8.723 -2.811 1.00 97.12 94 ASN A CA 1
ATOM 752 C C . ASN A 1 94 ? -6.824 -8.569 -3.108 1.00 97.12 94 ASN A C 1
ATOM 754 O O . ASN A 1 94 ? -6.447 -8.142 -4.205 1.00 97.12 94 ASN A O 1
ATOM 758 N N . ALA A 1 95 ? -5.982 -8.930 -2.144 1.00 95.19 95 ALA A N 1
ATOM 759 C CA . ALA A 1 95 ? -4.550 -9.042 -2.356 1.00 95.19 95 ALA A CA 1
ATOM 760 C C . ALA A 1 95 ? -4.262 -9.952 -3.562 1.00 95.19 95 ALA A C 1
ATOM 762 O O . ALA A 1 95 ? -4.910 -10.977 -3.773 1.00 95.19 95 ALA A O 1
ATOM 763 N N . SER A 1 96 ? -3.309 -9.526 -4.387 1.00 91.44 96 SER A N 1
ATOM 764 C CA . SER A 1 96 ? -2.912 -10.213 -5.618 1.00 91.44 96 SER A CA 1
ATOM 765 C C . SER A 1 96 ? -1.405 -10.464 -5.612 1.00 91.44 96 SER A C 1
ATOM 767 O O . SER A 1 96 ? -0.742 -10.193 -4.609 1.00 91.44 96 SER A O 1
ATOM 769 N N . ASN A 1 97 ? -0.853 -10.957 -6.722 1.00 93.88 97 ASN A N 1
ATOM 770 C CA . ASN A 1 97 ? 0.589 -11.159 -6.850 1.00 93.88 97 ASN A CA 1
ATOM 771 C C . ASN A 1 97 ? 1.361 -9.882 -6.495 1.00 93.88 97 ASN A C 1
ATOM 773 O O . ASN A 1 97 ? 0.978 -8.768 -6.872 1.00 93.88 97 ASN A O 1
ATOM 777 N N . TRP A 1 98 ? 2.444 -10.066 -5.749 1.00 96.19 98 TRP A N 1
ATOM 778 C CA . TRP A 1 98 ? 3.311 -8.996 -5.284 1.00 96.19 98 TRP A CA 1
ATOM 779 C C . TRP A 1 98 ? 4.697 -9.159 -5.892 1.00 96.19 98 TRP A C 1
ATOM 781 O O . TRP A 1 98 ? 5.280 -10.241 -5.822 1.00 96.19 98 TRP A O 1
ATOM 791 N N . HIS A 1 99 ? 5.227 -8.067 -6.433 1.00 96.88 99 HIS A N 1
ATOM 792 C CA . HIS A 1 99 ? 6.582 -7.991 -6.956 1.00 96.88 99 HIS A CA 1
ATOM 793 C C . HIS A 1 99 ? 7.316 -6.861 -6.245 1.00 96.88 99 HIS A C 1
ATOM 795 O O . HIS A 1 99 ? 6.827 -5.732 -6.204 1.00 96.88 99 HIS A O 1
ATOM 801 N N . ASP A 1 100 ? 8.475 -7.161 -5.667 1.00 96.88 100 ASP A N 1
ATOM 802 C CA . ASP A 1 100 ? 9.302 -6.131 -5.048 1.00 96.88 100 ASP A CA 1
ATOM 803 C C . ASP A 1 100 ? 9.809 -5.166 -6.120 1.00 96.88 100 ASP A C 1
ATOM 805 O O . ASP A 1 100 ? 10.319 -5.591 -7.157 1.00 96.88 100 ASP A O 1
ATOM 809 N N . ALA A 1 101 ? 9.683 -3.865 -5.856 1.00 95.94 101 ALA A N 1
ATOM 810 C CA . ALA A 1 101 ? 10.348 -2.862 -6.675 1.00 95.94 101 ALA A CA 1
ATOM 811 C C . ALA A 1 101 ? 11.862 -2.950 -6.461 1.00 95.94 101 ALA A C 1
ATOM 813 O O . ALA A 1 101 ? 12.338 -3.410 -5.415 1.00 95.94 101 ALA A O 1
ATOM 814 N N . GLU A 1 102 ? 12.620 -2.459 -7.434 1.00 94.06 102 GLU A N 1
ATOM 815 C CA . GLU A 1 102 ? 14.073 -2.484 -7.424 1.00 94.06 102 GLU A CA 1
ATOM 816 C C . GLU A 1 102 ? 14.647 -1.827 -6.154 1.00 94.06 102 GLU A C 1
ATOM 818 O O . GLU A 1 102 ? 14.088 -0.883 -5.592 1.00 94.06 102 GLU A O 1
ATOM 823 N N . GLU A 1 103 ? 15.815 -2.293 -5.700 1.00 92.06 103 GLU A N 1
ATOM 824 C CA . GLU A 1 103 ? 16.410 -1.875 -4.418 1.00 92.06 103 GLU A CA 1
ATOM 825 C C . GLU A 1 103 ? 16.592 -0.353 -4.294 1.00 92.06 103 GLU A C 1
ATOM 827 O O . GLU A 1 103 ? 16.519 0.209 -3.201 1.00 92.06 103 GLU A O 1
ATOM 832 N N . TYR A 1 104 ? 16.799 0.354 -5.404 1.00 88.38 104 TYR A N 1
ATOM 833 C CA . TYR A 1 104 ? 16.931 1.809 -5.381 1.00 88.38 104 TYR A CA 1
ATOM 834 C C . TYR A 1 104 ? 15.625 2.532 -4.992 1.00 88.38 104 TYR A C 1
ATOM 836 O O . TYR A 1 104 ? 15.694 3.642 -4.465 1.00 88.38 104 TYR A O 1
ATOM 844 N N . HIS A 1 105 ? 14.456 1.906 -5.166 1.00 90.81 105 HIS A N 1
ATOM 845 C CA . HIS A 1 105 ? 13.168 2.418 -4.688 1.00 90.81 105 HIS A CA 1
ATOM 846 C C . HIS A 1 105 ? 12.931 2.142 -3.198 1.00 90.81 105 HIS A C 1
ATOM 848 O O . HIS A 1 105 ? 12.224 2.894 -2.520 1.00 90.81 105 HIS A O 1
ATOM 854 N N . GLN A 1 106 ? 13.541 1.091 -2.648 1.00 93.19 106 GLN A N 1
ATOM 855 C CA . GLN A 1 106 ? 13.358 0.736 -1.244 1.00 93.19 106 GLN A CA 1
ATOM 856 C C . GLN A 1 106 ? 13.965 1.809 -0.337 1.00 93.19 106 GLN A C 1
ATOM 858 O O . GLN A 1 106 ? 15.130 2.185 -0.488 1.00 93.19 106 GLN A O 1
ATOM 863 N N . LYS A 1 107 ? 13.179 2.289 0.638 1.00 90.88 107 LYS A N 1
ATOM 864 C CA . LYS A 1 107 ? 13.589 3.331 1.601 1.00 90.88 107 LYS A CA 1
ATOM 865 C C . LYS A 1 107 ? 14.149 4.589 0.920 1.00 90.88 107 LYS A C 1
ATOM 867 O O . LYS A 1 107 ? 15.061 5.228 1.443 1.00 90.88 107 LYS A O 1
ATOM 872 N N . TYR A 1 108 ? 13.600 4.944 -0.243 1.00 87.19 108 TYR A N 1
ATOM 873 C CA . TYR A 1 108 ? 14.068 6.064 -1.061 1.00 87.19 108 TYR A CA 1
ATOM 874 C C . TYR A 1 108 ? 14.241 7.360 -0.252 1.00 87.19 108 TYR A C 1
ATOM 876 O O . TYR A 1 108 ? 15.314 7.958 -0.273 1.00 87.19 108 TYR A O 1
ATOM 884 N N . MET A 1 109 ? 13.228 7.753 0.529 1.00 85.69 109 MET A N 1
ATOM 885 C CA . MET A 1 109 ? 13.267 8.991 1.322 1.00 85.69 109 MET A CA 1
ATOM 886 C C . MET A 1 109 ? 14.366 8.977 2.399 1.00 85.69 109 MET A C 1
ATOM 888 O O . MET A 1 109 ? 15.022 9.992 2.624 1.00 85.69 109 MET A O 1
ATOM 892 N N . GLU A 1 110 ? 14.625 7.827 3.028 1.00 86.50 110 GLU A N 1
ATOM 893 C CA . GLU A 1 110 ? 15.714 7.684 4.003 1.00 86.50 110 GLU A CA 1
ATOM 894 C C . GLU A 1 110 ? 17.086 7.776 3.323 1.00 86.50 110 GLU A C 1
ATOM 896 O O . GLU A 1 110 ? 17.973 8.487 3.800 1.00 86.50 110 GLU A O 1
ATOM 901 N N . LYS A 1 111 ? 17.259 7.095 2.182 1.00 85.69 111 LYS A N 1
ATOM 902 C CA . LYS A 1 111 ? 18.496 7.139 1.386 1.00 85.69 111 LYS A CA 1
ATOM 903 C C . LYS A 1 111 ? 18.771 8.556 0.872 1.00 85.69 111 LYS A C 1
ATOM 905 O O . LYS A 1 111 ? 19.917 9.002 0.935 1.00 85.69 111 LYS A O 1
ATOM 910 N N . ALA A 1 112 ? 17.731 9.274 0.440 1.00 81.94 112 ALA A N 1
ATOM 911 C CA . ALA A 1 112 ? 17.799 10.674 0.021 1.00 81.94 112 ALA A CA 1
ATOM 912 C C . ALA A 1 112 ? 18.320 11.572 1.147 1.00 81.94 112 ALA A C 1
ATOM 914 O O . ALA A 1 112 ? 19.314 12.272 0.970 1.00 81.94 112 ALA A O 1
ATOM 915 N N . ALA A 1 113 ? 17.694 11.498 2.326 1.00 83.75 113 ALA A N 1
ATOM 916 C CA . ALA A 1 113 ? 18.073 12.301 3.487 1.00 83.75 113 ALA A CA 1
ATOM 917 C C . ALA A 1 113 ? 19.518 12.028 3.945 1.00 83.75 113 ALA A C 1
ATOM 919 O O . ALA A 1 113 ? 20.215 12.923 4.422 1.00 83.75 113 ALA A O 1
ATOM 920 N N . GLN A 1 114 ? 19.991 10.794 3.768 1.00 84.81 114 GLN A N 1
ATOM 921 C CA . GLN A 1 114 ? 21.344 10.370 4.129 1.00 84.81 114 GLN A CA 1
ATOM 922 C C . GLN A 1 114 ? 22.387 10.609 3.022 1.00 84.81 114 GLN A C 1
ATOM 924 O O . GLN A 1 114 ? 23.549 10.266 3.226 1.00 84.81 114 GLN A O 1
ATOM 929 N N . HIS A 1 115 ? 22.004 11.172 1.866 1.00 79.12 115 HIS A N 1
ATOM 930 C CA . HIS A 1 115 ? 22.858 11.317 0.675 1.00 79.12 115 HIS A CA 1
ATOM 931 C C . HIS A 1 115 ? 23.460 9.983 0.183 1.00 79.12 115 HIS A C 1
ATOM 933 O O . HIS A 1 115 ? 24.578 9.935 -0.324 1.00 79.12 115 HIS A O 1
ATOM 939 N N . ARG A 1 116 ? 22.720 8.878 0.332 1.00 77.00 116 ARG A N 1
ATOM 940 C CA . ARG A 1 116 ? 23.142 7.509 -0.031 1.00 77.00 116 ARG A CA 1
ATOM 941 C C . ARG A 1 116 ? 22.553 7.030 -1.360 1.00 77.00 116 ARG A C 1
ATOM 943 O O . ARG A 1 116 ? 22.412 5.828 -1.576 1.00 77.00 116 ARG A O 1
ATOM 950 N N . MET A 1 117 ? 22.166 7.957 -2.233 1.00 70.12 117 MET A N 1
ATOM 951 C CA . MET A 1 117 ? 21.640 7.606 -3.550 1.00 70.12 117 MET A CA 1
ATOM 952 C C . MET A 1 117 ? 22.754 7.110 -4.475 1.00 70.12 117 MET A C 1
ATOM 954 O O . MET A 1 117 ? 23.854 7.667 -4.451 1.00 70.12 117 MET A O 1
ATOM 958 N N . PRO A 1 118 ? 22.491 6.098 -5.318 1.00 69.19 118 PRO A N 1
ATOM 959 C CA . PRO A 1 118 ? 23.447 5.682 -6.330 1.00 69.19 118 PRO A CA 1
ATOM 960 C C . PRO A 1 118 ? 23.662 6.801 -7.372 1.00 69.19 118 PRO A C 1
ATOM 962 O O . PRO A 1 118 ? 22.716 7.514 -7.710 1.00 69.19 118 PRO A O 1
ATOM 965 N N . PRO A 1 119 ? 24.880 6.946 -7.928 1.00 64.25 119 PRO A N 1
ATOM 966 C CA . PRO A 1 119 ? 25.244 8.063 -8.809 1.00 64.25 119 PRO A CA 1
ATOM 967 C C . PRO A 1 119 ? 24.484 8.120 -10.149 1.00 64.25 119 PRO A C 1
ATOM 969 O O . PRO A 1 119 ? 24.444 9.180 -10.760 1.00 64.25 119 PRO A O 1
ATOM 972 N N . ASN A 1 120 ? 23.847 7.026 -10.585 1.00 64.81 120 ASN A N 1
ATOM 973 C CA . ASN A 1 120 ? 23.081 6.942 -11.840 1.00 64.81 120 ASN A CA 1
ATOM 974 C C . ASN A 1 120 ? 21.577 6.717 -11.597 1.00 64.81 120 ASN A C 1
ATOM 976 O O . ASN A 1 120 ? 20.933 5.961 -12.321 1.00 64.81 120 ASN A O 1
ATOM 980 N N . PHE A 1 121 ? 21.024 7.319 -10.544 1.00 59.69 121 PHE A N 1
ATOM 981 C CA . PHE A 1 121 ? 19.605 7.188 -10.224 1.00 59.69 121 PHE A CA 1
ATOM 982 C C . PHE A 1 121 ? 18.730 7.865 -11.303 1.00 59.69 121 PHE A C 1
ATOM 984 O O . PHE A 1 121 ? 18.882 9.072 -11.520 1.00 59.69 121 PHE A O 1
ATOM 991 N N . PRO A 1 122 ? 17.814 7.143 -11.980 1.00 59.81 122 PRO A N 1
ATOM 992 C CA . PRO A 1 122 ? 16.896 7.766 -12.927 1.00 59.81 122 PRO A CA 1
ATOM 993 C C . PRO A 1 122 ? 15.920 8.673 -12.161 1.00 59.81 122 PRO A C 1
ATOM 995 O O . PRO A 1 122 ? 15.353 8.234 -11.161 1.00 59.81 122 PRO A O 1
ATOM 998 N N . PRO A 1 123 ? 15.696 9.936 -12.574 1.00 54.69 123 PRO A N 1
ATOM 999 C CA . PRO A 1 123 ? 14.712 10.782 -11.909 1.00 54.69 123 PRO A CA 1
ATOM 1000 C C . PRO A 1 123 ? 13.346 10.091 -11.972 1.00 54.69 123 PRO A C 1
ATOM 1002 O O . PRO A 1 123 ? 12.877 9.753 -13.060 1.00 54.69 123 PRO A O 1
ATOM 1005 N N . GLY A 1 124 ? 12.723 9.865 -10.810 1.00 55.22 124 GLY A N 1
ATOM 1006 C CA . GLY A 1 124 ? 11.388 9.276 -10.738 1.00 55.22 124 GLY A CA 1
ATOM 1007 C C . GLY A 1 124 ? 10.432 10.112 -11.582 1.00 55.22 124 GLY A C 1
ATOM 1008 O O . GLY A 1 124 ? 10.223 11.291 -11.296 1.00 55.22 124 GLY A O 1
ATOM 1009 N N . ARG A 1 125 ? 9.879 9.524 -12.648 1.00 52.84 125 ARG A N 1
ATOM 1010 C CA . ARG A 1 125 ? 8.983 10.226 -13.581 1.00 52.84 125 ARG A CA 1
ATOM 1011 C C . ARG A 1 125 ? 7.601 10.518 -12.988 1.00 52.84 125 ARG A C 1
ATOM 1013 O O . ARG A 1 125 ? 6.822 11.237 -13.604 1.00 52.84 125 ARG A O 1
ATOM 1020 N N . GLY A 1 126 ? 7.337 10.060 -11.769 1.00 44.88 126 GLY A N 1
ATOM 1021 C CA . GLY A 1 126 ? 6.202 10.484 -10.963 1.00 44.88 126 GLY A CA 1
ATOM 1022 C C . GLY A 1 126 ? 6.536 10.372 -9.482 1.00 44.88 126 GLY A C 1
ATOM 1023 O O . GLY A 1 126 ? 6.480 9.304 -8.889 1.00 44.88 126 GLY A O 1
ATOM 1024 N N . LEU A 1 127 ? 6.914 11.495 -8.880 1.00 35.44 127 LEU A N 1
ATOM 1025 C CA . LEU A 1 127 ? 6.794 11.692 -7.441 1.00 35.44 127 LEU A CA 1
ATOM 1026 C C . LEU A 1 127 ? 5.465 12.406 -7.214 1.00 35.44 127 LEU A C 1
ATOM 1028 O O . LEU A 1 127 ? 5.391 13.630 -7.290 1.00 35.44 127 LEU A O 1
ATOM 1032 N N . THR A 1 128 ? 4.418 11.642 -6.942 1.00 30.86 128 THR A N 1
ATOM 1033 C CA . THR A 1 128 ? 3.246 12.166 -6.239 1.00 30.86 128 THR A CA 1
ATOM 1034 C C . THR A 1 128 ? 2.976 11.250 -5.061 1.00 30.86 128 THR A C 1
ATOM 1036 O O . THR A 1 128 ? 2.607 10.094 -5.254 1.00 30.86 128 THR A O 1
ATOM 1039 N N . ALA A 1 129 ? 3.251 11.779 -3.866 1.00 34.53 129 ALA A N 1
ATOM 1040 C CA . A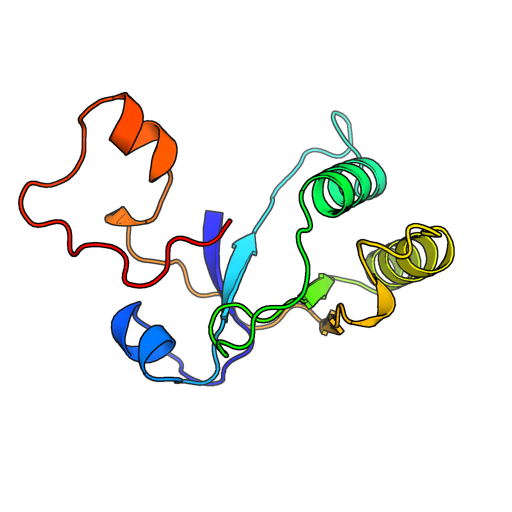LA A 1 129 ? 2.683 11.298 -2.613 1.00 34.53 129 ALA A CA 1
ATOM 1041 C C . ALA A 1 129 ? 1.165 11.538 -2.591 1.00 34.53 129 ALA A C 1
ATOM 1043 O O . ALA A 1 129 ? 0.721 12.512 -3.248 1.00 34.53 129 ALA A O 1
#

Organism: Polarella glacialis (NCBI:txid89957)

Foldseek 3Di:
DKWWFQADDPDDALVCLQVCRRIAIDDDDDDDCVVDHLLVVLVVCQVPQQEADPGSNRGQEDADADVVSVVSLVVVQVVDPDPRYNSVSYHYHHGGDTDDYDPCPPVVVVCVVVVNHDPPDDPNPDDDD

pLDDT: mean 87.34, std 13.79, range [30.86, 98.0]

InterPro domains:
  IPR002569 Peptide methionine sulphoxide reductase MsrA domain [PF01625] (2-115)
  IPR036509 Peptide methionine sulphoxide reductase MsrA superfamily [G3DSA:3.30.1060.10] (1-120)
  IPR036509 Peptide methionine sulphoxide reductase MsrA superfamily [SSF55068] (2-113)

Secondary structure (DSSP, 8-state):
-EEEESS--SS--HHHHHHT-S-EEEE-----TTT--HHHHHHHHHHH-----SSGGG--EEEESSHHHHHHHHHHHHH---TTS-GGGSEEEE---EEEPPTTTTTHHHHHHTT---TTPPP-S----